Protein AF-A0A924EJS3-F1 (afdb_monomer_lite)

Sequence (87 aa):
MITRFIRSSEVEEVLIHGERIKDYPADKPYPSCLLLKFVNGRPLHVVVSQNADTGECIVITCYEPDPNVWRNLILKKKYYIYDVCNL

Structure (mmCIF, N/CA/C/O backbone):
data_AF-A0A924EJS3-F1
#
_entry.id   AF-A0A924EJS3-F1
#
loop_
_atom_site.group_PDB
_atom_site.id
_atom_site.type_symbol
_atom_site.label_atom_id
_atom_site.label_alt_id
_atom_site.label_comp_id
_atom_site.label_asym_id
_atom_site.label_entity_id
_atom_site.label_seq_id
_atom_site.pdbx_PDB_ins_code
_atom_site.Cartn_x
_atom_site.Cartn_y
_atom_site.Cartn_z
_atom_site.occupancy
_atom_site.B_iso_or_equiv
_atom_site.auth_seq_id
_atom_site.auth_comp_id
_atom_site.auth_asym_id
_atom_site.auth_atom_id
_atom_site.pdbx_PDB_model_num
ATOM 1 N N . MET A 1 1 ? 1.142 11.432 -3.051 1.00 48.22 1 MET A N 1
ATOM 2 C CA . MET A 1 1 ? 0.488 12.536 -2.308 1.00 48.22 1 MET A CA 1
ATOM 3 C C . MET A 1 1 ? 0.098 11.974 -0.948 1.00 48.22 1 MET A C 1
ATOM 5 O O . MET A 1 1 ? -0.762 11.111 -0.899 1.00 48.22 1 MET A O 1
ATOM 9 N N . ILE A 1 2 ? 0.788 12.340 0.133 1.00 52.94 2 ILE A N 1
ATOM 10 C CA . ILE A 1 2 ? 0.464 11.840 1.481 1.00 52.94 2 ILE A CA 1
ATOM 11 C C . ILE A 1 2 ? -0.650 12.728 2.045 1.00 52.94 2 ILE A C 1
ATOM 13 O O . ILE A 1 2 ? -0.464 13.940 2.164 1.00 52.94 2 ILE A O 1
ATOM 17 N N . THR A 1 3 ? -1.817 12.159 2.353 1.00 56.69 3 THR A N 1
ATOM 18 C CA . THR A 1 3 ? -2.909 12.912 2.990 1.00 56.69 3 THR A CA 1
ATOM 19 C C . THR A 1 3 ? -2.490 13.352 4.398 1.00 56.69 3 THR A C 1
ATOM 21 O O . THR A 1 3 ? -1.993 12.547 5.181 1.00 56.69 3 THR A O 1
ATOM 24 N N . ARG A 1 4 ? -2.714 14.632 4.738 1.00 63.09 4 ARG A N 1
ATOM 25 C CA . ARG A 1 4 ? -2.223 15.318 5.959 1.00 63.09 4 ARG A CA 1
ATOM 26 C C . ARG A 1 4 ? -2.694 14.741 7.313 1.00 63.09 4 ARG A C 1
ATOM 28 O O . ARG A 1 4 ? -2.295 15.260 8.348 1.00 63.09 4 ARG A O 1
ATOM 35 N N . PHE A 1 5 ? -3.494 13.676 7.316 1.00 81.25 5 PHE A N 1
ATOM 36 C CA . PHE A 1 5 ? -4.076 13.049 8.512 1.00 81.25 5 PHE A CA 1
ATOM 37 C C . PHE A 1 5 ? -3.820 11.535 8.595 1.00 81.25 5 PHE A C 1
ATOM 39 O O . PHE A 1 5 ? -4.561 10.808 9.254 1.00 81.25 5 PHE A O 1
ATOM 46 N N . ILE A 1 6 ? -2.794 11.033 7.907 1.00 89.81 6 ILE A N 1
ATOM 47 C CA . ILE A 1 6 ? -2.394 9.626 7.997 1.00 89.81 6 ILE A CA 1
ATOM 48 C C . ILE A 1 6 ? -1.049 9.556 8.710 1.00 89.81 6 ILE A C 1
ATOM 50 O O . ILE A 1 6 ? -0.070 10.147 8.254 1.00 89.81 6 ILE A O 1
ATOM 54 N N . ARG A 1 7 ? -1.012 8.867 9.853 1.00 91.75 7 ARG A N 1
ATOM 55 C CA . ARG A 1 7 ? 0.214 8.686 10.637 1.00 91.75 7 ARG A CA 1
ATOM 56 C C . ARG A 1 7 ? 1.065 7.578 10.027 1.00 91.75 7 ARG A C 1
ATOM 58 O O . ARG A 1 7 ? 0.533 6.603 9.503 1.00 91.75 7 ARG A O 1
ATOM 65 N N . SER A 1 8 ? 2.384 7.675 10.174 1.00 91.94 8 SER A N 1
ATOM 66 C CA . SER A 1 8 ? 3.312 6.643 9.691 1.00 91.94 8 SER A CA 1
ATOM 67 C C . SER A 1 8 ? 3.013 5.260 10.277 1.00 91.94 8 SER A C 1
ATOM 69 O O . SER A 1 8 ? 3.085 4.277 9.550 1.00 91.94 8 SER A O 1
ATOM 71 N N . SER A 1 9 ? 2.587 5.189 11.543 1.00 94.25 9 SER A N 1
ATOM 72 C CA . SER A 1 9 ? 2.178 3.935 12.189 1.00 94.25 9 SER A CA 1
ATOM 73 C C . SER A 1 9 ? 0.982 3.273 11.499 1.00 94.25 9 SER A C 1
ATOM 75 O O . SER A 1 9 ? 0.901 2.056 11.417 1.00 94.25 9 SER A O 1
ATOM 77 N N . GLU A 1 10 ? 0.054 4.065 10.961 1.00 94.88 10 GLU A N 1
ATOM 78 C CA . GLU A 1 10 ? -1.116 3.540 10.252 1.00 94.88 10 GLU A CA 1
ATOM 79 C C . GLU A 1 10 ? -0.732 3.033 8.858 1.00 94.88 10 GLU A C 1
ATOM 81 O O . GLU A 1 10 ? -1.276 2.037 8.387 1.00 94.88 10 GLU A O 1
ATOM 86 N N . VAL A 1 11 ? 0.240 3.684 8.209 1.00 94.12 11 VAL A N 1
ATOM 87 C CA . VAL A 1 11 ? 0.831 3.186 6.959 1.00 94.12 11 VAL A CA 1
ATOM 88 C C . VAL A 1 11 ? 1.556 1.864 7.208 1.00 94.12 11 VAL A C 1
ATOM 90 O O . VAL A 1 11 ? 1.368 0.920 6.449 1.00 94.12 11 VAL A O 1
ATOM 93 N N . GLU A 1 12 ? 2.338 1.769 8.283 1.00 94.56 12 GLU A N 1
ATOM 94 C CA . GLU A 1 12 ? 3.036 0.545 8.684 1.00 94.56 12 GLU A CA 1
ATOM 95 C C . GLU A 1 12 ? 2.059 -0.603 8.972 1.00 94.56 12 GLU A C 1
ATOM 97 O O . GLU A 1 12 ? 2.244 -1.714 8.477 1.00 94.56 12 GLU A O 1
ATOM 102 N N . GLU A 1 13 ? 0.953 -0.330 9.669 1.00 95.69 13 GLU A N 1
ATOM 103 C CA . GLU A 1 13 ? -0.105 -1.320 9.870 1.00 95.69 13 GLU A CA 1
ATOM 104 C C . GLU A 1 13 ? -0.667 -1.859 8.551 1.00 95.69 13 GLU A C 1
ATOM 106 O O . GLU A 1 13 ? -0.916 -3.063 8.441 1.00 95.69 13 GLU A O 1
ATOM 111 N N . VAL A 1 14 ? -0.871 -0.992 7.553 1.00 95.69 14 VAL A N 1
ATOM 112 C CA . VAL A 1 14 ? -1.331 -1.396 6.216 1.00 95.69 14 VAL A CA 1
ATOM 113 C C . VAL A 1 14 ? -0.246 -2.188 5.482 1.00 95.69 14 VAL A C 1
ATOM 115 O O . VAL A 1 14 ? -0.570 -3.145 4.789 1.00 95.69 14 VAL A O 1
ATOM 118 N N . LEU A 1 15 ? 1.033 -1.840 5.631 1.00 94.19 15 LEU A N 1
ATOM 119 C CA . LEU A 1 15 ? 2.132 -2.578 4.999 1.00 94.19 15 LEU A CA 1
ATOM 120 C C . LEU A 1 15 ? 2.275 -4.001 5.559 1.00 94.19 15 LEU A C 1
ATOM 122 O O . LEU A 1 15 ? 2.523 -4.926 4.792 1.00 94.19 15 LEU A O 1
ATOM 126 N N . ILE A 1 16 ? 2.100 -4.182 6.872 1.00 94.62 16 ILE A N 1
ATOM 127 C CA . ILE A 1 16 ? 2.275 -5.482 7.541 1.00 94.62 16 ILE A CA 1
ATOM 128 C C . ILE A 1 16 ? 1.020 -6.356 7.417 1.00 94.62 16 ILE A C 1
ATOM 130 O O . ILE A 1 16 ? 1.115 -7.562 7.209 1.00 94.62 16 ILE A O 1
ATOM 134 N N . HIS A 1 17 ? -0.166 -5.759 7.562 1.00 96.12 17 HIS A N 1
ATOM 135 C CA . HIS A 1 17 ? -1.425 -6.497 7.718 1.00 96.12 17 HIS A CA 1
ATOM 136 C C . HIS A 1 17 ? -2.485 -6.131 6.673 1.00 96.12 17 HIS A C 1
ATOM 138 O O . HIS A 1 17 ? -3.662 -6.454 6.860 1.00 96.12 17 HIS A O 1
ATOM 144 N N . GLY A 1 18 ? -2.122 -5.370 5.644 1.00 94.38 18 GLY A N 1
ATOM 145 C CA . GLY A 1 18 ? -3.035 -4.982 4.579 1.00 94.38 18 GLY A CA 1
ATOM 146 C C . GLY A 1 18 ? -3.281 -6.113 3.593 1.00 94.38 18 GLY A C 1
ATOM 147 O O . GLY A 1 18 ? -2.405 -6.918 3.284 1.00 94.38 18 GLY A O 1
ATOM 148 N N . GLU A 1 19 ? -4.495 -6.144 3.062 1.00 94.06 19 GLU A N 1
ATOM 149 C CA . GLU A 1 19 ? -4.874 -7.033 1.979 1.00 94.06 19 GLU A CA 1
ATOM 150 C C . GLU A 1 19 ? -4.432 -6.434 0.645 1.00 94.06 19 GLU A C 1
ATOM 152 O O . GLU A 1 19 ? -4.724 -5.277 0.330 1.00 94.06 19 GLU A O 1
ATOM 157 N N . ARG A 1 20 ? -3.751 -7.232 -0.173 1.00 93.19 20 ARG A N 1
ATOM 158 C CA . ARG A 1 20 ? -3.407 -6.855 -1.541 1.00 93.19 20 ARG A CA 1
ATOM 159 C C . ARG A 1 20 ? -4.633 -6.993 -2.438 1.00 93.19 20 ARG A C 1
ATOM 161 O O . ARG A 1 20 ? -5.048 -8.100 -2.757 1.00 93.19 20 ARG A O 1
ATOM 168 N N . ILE A 1 21 ? -5.178 -5.865 -2.892 1.00 90.69 21 ILE A N 1
ATOM 169 C CA . ILE A 1 21 ? -6.424 -5.841 -3.679 1.00 90.69 21 ILE A CA 1
ATOM 170 C C . ILE A 1 21 ? -6.203 -5.568 -5.172 1.00 90.69 21 ILE A C 1
ATOM 172 O O . ILE A 1 21 ? -7.095 -5.800 -6.003 1.00 90.69 21 ILE A O 1
ATOM 176 N N . LYS A 1 22 ? -5.026 -5.058 -5.556 1.00 89.88 22 LYS A N 1
ATOM 177 C CA . LYS A 1 22 ? -4.664 -4.840 -6.962 1.00 89.88 22 LYS A CA 1
ATOM 178 C C . LYS A 1 22 ? -3.154 -4.789 -7.161 1.00 89.88 22 LYS A C 1
ATOM 180 O O . LYS A 1 22 ? -2.468 -4.102 -6.416 1.00 89.88 22 LYS A O 1
ATOM 185 N N . ASP A 1 23 ? -2.680 -5.433 -8.219 1.00 91.25 23 ASP A N 1
ATOM 186 C CA . ASP A 1 23 ? -1.299 -5.351 -8.683 1.00 91.25 23 ASP A CA 1
ATOM 187 C C . ASP A 1 23 ? -1.197 -4.460 -9.925 1.00 91.25 23 ASP A C 1
ATOM 189 O O . ASP A 1 23 ? -2.101 -4.420 -10.767 1.00 91.25 23 ASP A O 1
ATOM 193 N N . TYR A 1 24 ? -0.073 -3.762 -10.033 1.00 91.69 24 TYR A N 1
ATOM 194 C CA . TYR A 1 24 ? 0.334 -2.943 -11.167 1.00 91.69 24 TYR A CA 1
ATOM 195 C C . TYR A 1 24 ? 1.723 -3.410 -11.631 1.00 91.69 24 TYR A C 1
ATOM 197 O O . TYR A 1 24 ? 2.731 -2.741 -11.394 1.00 91.69 24 TYR A O 1
ATOM 205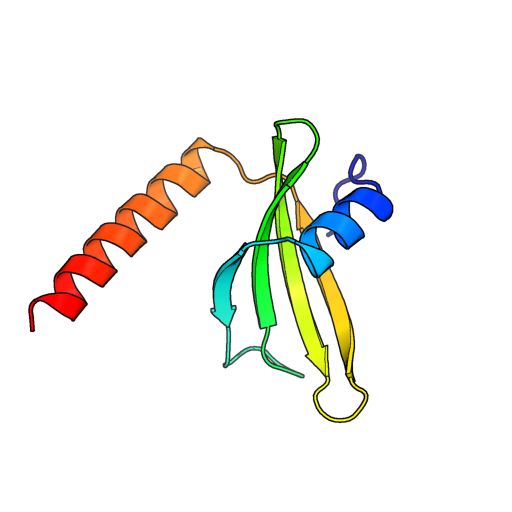 N N . PRO A 1 25 ? 1.813 -4.586 -12.278 1.00 91.38 25 PRO A N 1
ATOM 206 C CA . PRO A 1 25 ? 3.096 -5.170 -12.674 1.00 91.38 25 PRO A CA 1
ATOM 207 C C . PRO A 1 25 ? 3.829 -4.365 -13.754 1.00 91.38 25 PRO A C 1
ATOM 209 O O . PRO A 1 25 ? 5.027 -4.539 -13.940 1.00 91.38 25 PRO A O 1
ATOM 212 N N . ALA A 1 26 ? 3.110 -3.498 -14.472 1.00 91.25 26 ALA A N 1
ATOM 213 C CA . ALA A 1 26 ? 3.659 -2.648 -15.522 1.00 91.25 26 ALA A CA 1
ATOM 214 C C . ALA A 1 26 ? 4.206 -1.303 -15.005 1.00 91.25 26 ALA A C 1
ATOM 216 O O . ALA A 1 26 ? 4.777 -0.547 -15.797 1.00 91.25 26 ALA A O 1
ATOM 217 N N . ASP A 1 27 ? 4.020 -0.990 -13.717 1.00 91.62 27 ASP A N 1
ATOM 218 C CA . ASP A 1 27 ? 4.558 0.235 -13.128 1.00 91.62 27 ASP A CA 1
ATOM 219 C C . ASP A 1 27 ? 6.092 0.225 -13.157 1.00 91.62 27 ASP A C 1
ATOM 221 O O . ASP A 1 27 ? 6.744 -0.817 -13.067 1.00 91.62 27 ASP A O 1
ATOM 225 N N . LYS A 1 28 ? 6.671 1.421 -13.302 1.00 88.19 28 LYS A N 1
ATOM 226 C CA . LYS A 1 28 ? 8.119 1.649 -13.327 1.00 88.19 28 LYS A CA 1
ATOM 227 C C . LYS A 1 28 ? 8.512 2.627 -12.217 1.00 88.19 28 LYS A C 1
ATOM 229 O O . LYS A 1 28 ? 7.743 3.551 -11.949 1.00 88.19 28 LYS A O 1
ATOM 234 N N . PRO A 1 29 ? 9.707 2.493 -11.611 1.00 87.94 29 PRO A N 1
ATOM 235 C CA . PRO A 1 29 ? 10.794 1.563 -11.954 1.00 87.94 29 PRO A CA 1
ATOM 236 C C . PRO A 1 29 ? 10.574 0.110 -11.513 1.00 87.94 29 PRO A C 1
ATOM 238 O O . PRO A 1 29 ? 11.161 -0.780 -12.120 1.00 87.94 29 PRO A O 1
ATOM 241 N N . TYR A 1 30 ? 9.708 -0.132 -10.529 1.00 90.44 30 TYR A N 1
ATOM 242 C CA . TYR A 1 30 ? 9.375 -1.478 -10.066 1.00 90.44 30 TYR A CA 1
ATOM 243 C C . TYR A 1 30 ? 7.855 -1.681 -10.048 1.00 90.44 30 TYR A C 1
ATOM 245 O O . TYR A 1 30 ? 7.115 -0.701 -9.888 1.00 90.44 30 TYR A O 1
ATOM 253 N N . PRO A 1 31 ? 7.383 -2.939 -10.146 1.00 91.94 31 PRO A N 1
ATOM 254 C CA . PRO A 1 31 ? 5.986 -3.283 -9.925 1.00 91.94 31 PRO A CA 1
ATOM 255 C C . PRO A 1 31 ? 5.443 -2.653 -8.644 1.00 91.94 31 PRO A C 1
ATOM 257 O O . PRO A 1 31 ? 6.131 -2.593 -7.617 1.00 91.94 31 PRO A O 1
ATOM 260 N N . SER A 1 32 ? 4.196 -2.197 -8.691 1.00 94.50 32 SER A N 1
ATOM 261 C CA . SER A 1 32 ? 3.504 -1.686 -7.512 1.00 94.50 32 SER A CA 1
ATOM 262 C C . SER A 1 32 ? 2.270 -2.524 -7.194 1.00 94.50 32 SER A C 1
ATOM 264 O O . SER A 1 32 ? 1.768 -3.286 -8.023 1.00 94.50 32 SER A O 1
ATOM 266 N N . CYS A 1 33 ? 1.776 -2.417 -5.968 1.00 94.25 33 CYS A N 1
ATOM 267 C CA . CYS A 1 33 ? 0.509 -2.997 -5.563 1.00 94.25 33 CYS A CA 1
ATOM 268 C C . CYS A 1 33 ? -0.244 -2.039 -4.639 1.00 94.25 33 CYS A C 1
ATOM 270 O O . CYS A 1 33 ? 0.335 -1.191 -3.959 1.00 94.25 33 CYS A O 1
ATOM 272 N N . LEU A 1 34 ? -1.566 -2.163 -4.651 1.00 94.56 34 LEU A N 1
ATOM 273 C CA . LEU A 1 34 ? -2.476 -1.466 -3.761 1.00 94.56 34 LEU A CA 1
ATOM 274 C C . LEU A 1 34 ? -2.853 -2.390 -2.608 1.00 94.56 34 LEU A C 1
ATOM 276 O O . LEU A 1 34 ? -3.477 -3.436 -2.817 1.00 94.56 34 LEU A O 1
ATOM 280 N N . LEU A 1 35 ? -2.510 -1.950 -1.404 1.00 94.81 35 LEU A N 1
ATOM 281 C CA . LEU A 1 35 ? -2.902 -2.560 -0.146 1.00 94.81 35 LEU A CA 1
ATOM 282 C C . LEU A 1 35 ? -4.095 -1.814 0.457 1.00 94.81 35 LEU A C 1
ATOM 284 O O . LEU A 1 35 ? -4.177 -0.584 0.372 1.00 94.81 35 LEU A O 1
ATOM 288 N N . LEU A 1 36 ? -4.993 -2.564 1.089 1.00 94.12 36 LEU A N 1
ATOM 289 C CA . LEU A 1 36 ? -6.135 -2.065 1.845 1.00 94.12 36 LEU A CA 1
ATOM 290 C C . LEU A 1 36 ? -6.094 -2.611 3.272 1.00 94.12 36 LEU A C 1
ATOM 292 O O . LEU A 1 36 ? -5.995 -3.815 3.487 1.00 94.12 36 LEU A O 1
ATOM 296 N N . LYS A 1 37 ? -6.268 -1.732 4.256 1.00 94.31 37 LYS A N 1
ATOM 297 C CA . LYS A 1 37 ? -6.579 -2.126 5.634 1.00 94.31 37 LYS A CA 1
ATOM 298 C C . LYS A 1 37 ? -7.571 -1.150 6.240 1.00 94.31 37 LYS A C 1
ATOM 300 O O . LYS A 1 37 ? -7.539 0.037 5.931 1.00 94.31 37 LYS A O 1
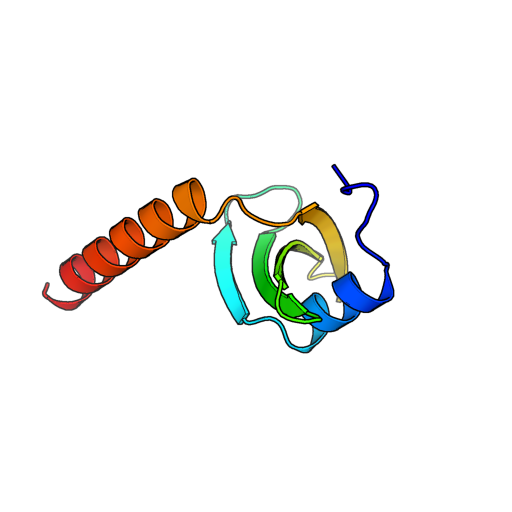ATOM 305 N N . PHE A 1 38 ? -8.425 -1.639 7.131 1.00 92.75 38 PHE A N 1
ATOM 306 C CA . PHE A 1 38 ? -9.191 -0.771 8.016 1.00 92.75 38 PHE A CA 1
ATOM 307 C C . PHE A 1 38 ? -8.367 -0.484 9.268 1.00 92.75 38 PHE A C 1
ATOM 309 O O . PHE A 1 38 ? -8.067 -1.400 10.033 1.00 92.75 38 PHE A O 1
ATOM 316 N N . VAL A 1 39 ? -8.004 0.779 9.466 1.00 93.62 39 VAL A N 1
ATOM 317 C CA . VAL A 1 39 ? -7.263 1.248 10.641 1.00 93.62 39 VAL A CA 1
ATOM 318 C C . VAL A 1 39 ? -8.178 2.198 11.393 1.00 93.62 39 VAL A C 1
ATOM 320 O O . VAL A 1 39 ? -8.728 3.115 10.793 1.00 93.62 39 VAL A O 1
ATOM 323 N N . ASN A 1 40 ? -8.420 1.957 12.683 1.00 91.00 40 ASN A N 1
ATOM 324 C CA . ASN A 1 40 ? -9.376 2.744 13.479 1.00 91.00 40 ASN A CA 1
ATOM 325 C C . ASN A 1 40 ? -10.780 2.861 12.836 1.00 91.00 40 ASN A C 1
ATOM 327 O O . ASN A 1 40 ? -11.441 3.889 12.941 1.00 91.00 40 ASN A O 1
ATOM 331 N N . GLY A 1 41 ? -11.228 1.818 12.127 1.00 89.31 41 GLY A N 1
ATOM 332 C CA . GLY A 1 41 ? -12.544 1.776 11.475 1.00 89.31 41 GLY A CA 1
ATOM 333 C C . GLY A 1 41 ? -12.653 2.525 10.139 1.00 89.31 41 GLY A C 1
ATOM 334 O O . GLY A 1 41 ? -13.695 2.433 9.493 1.00 89.31 41 GLY A O 1
ATOM 335 N N . ARG A 1 42 ? -11.594 3.204 9.677 1.00 90.00 42 ARG A N 1
ATOM 336 C CA . ARG A 1 42 ? -11.542 3.856 8.355 1.00 90.00 42 ARG A CA 1
ATOM 337 C C . ARG A 1 42 ? -10.709 3.041 7.355 1.00 90.00 42 ARG A C 1
ATOM 339 O O . ARG A 1 42 ? -9.693 2.465 7.750 1.00 90.00 42 ARG A O 1
ATOM 346 N N . PRO A 1 43 ? -11.102 2.969 6.070 1.00 92.31 43 PRO A N 1
ATOM 347 C CA . PRO A 1 43 ? -10.301 2.302 5.053 1.00 92.31 43 PRO A CA 1
ATOM 348 C C . PRO A 1 43 ? -9.065 3.142 4.716 1.00 92.31 43 PRO A C 1
ATOM 350 O O . PRO A 1 43 ? -9.171 4.332 4.437 1.00 92.31 43 PRO A O 1
ATOM 353 N N . LEU A 1 44 ? -7.899 2.508 4.680 1.00 93.81 44 LEU A N 1
ATOM 354 C CA . LEU A 1 44 ? -6.658 3.103 4.202 1.00 93.81 44 LEU A CA 1
ATOM 355 C C . LEU A 1 44 ? -6.140 2.335 2.997 1.00 93.81 44 LEU A C 1
ATOM 357 O O . LEU A 1 44 ? -5.966 1.118 3.040 1.00 93.81 44 LEU A O 1
ATOM 361 N N . HIS A 1 45 ? -5.885 3.083 1.928 1.00 93.88 45 HIS A N 1
ATOM 362 C CA . HIS A 1 45 ? -5.221 2.614 0.728 1.00 93.88 45 HIS A CA 1
ATOM 363 C C . HIS A 1 45 ? -3.764 3.043 0.748 1.00 93.88 45 HIS A C 1
ATOM 365 O O . HIS A 1 45 ? -3.458 4.228 0.892 1.00 93.88 45 HIS A O 1
ATOM 371 N N . VAL A 1 46 ? -2.871 2.080 0.553 1.00 94.94 46 VAL A N 1
ATOM 372 C CA . VAL A 1 46 ? -1.438 2.321 0.389 1.00 94.94 46 VAL A CA 1
ATOM 373 C C . VAL A 1 46 ? -1.009 1.715 -0.933 1.00 94.94 46 VAL A C 1
ATOM 375 O O . VAL A 1 46 ? -1.150 0.514 -1.144 1.00 94.94 46 VAL A O 1
ATOM 378 N N . VAL A 1 47 ? -0.490 2.548 -1.830 1.00 94.81 47 VAL A N 1
ATOM 379 C CA . VAL A 1 47 ? 0.214 2.062 -3.016 1.00 94.81 47 VAL A CA 1
ATOM 380 C C . VAL A 1 47 ? 1.680 1.949 -2.651 1.00 94.81 47 VAL A C 1
ATOM 382 O O . VAL A 1 47 ? 2.314 2.947 -2.293 1.00 94.81 47 VAL A O 1
ATOM 385 N N . VAL A 1 48 ? 2.201 0.733 -2.740 1.00 95.50 48 VAL A N 1
ATOM 386 C CA . VAL A 1 48 ? 3.588 0.411 -2.427 1.00 95.50 48 VAL A CA 1
ATOM 387 C C . VAL A 1 48 ? 4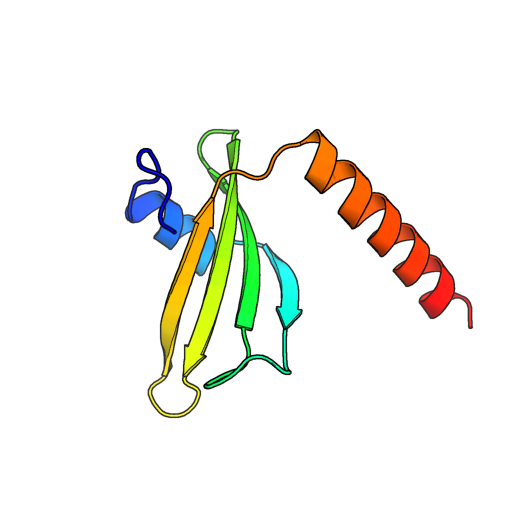.228 -0.270 -3.621 1.00 95.50 48 VAL A C 1
ATOM 389 O O . VAL A 1 48 ? 3.600 -1.068 -4.314 1.00 95.50 48 VAL A O 1
ATOM 392 N N . SER A 1 49 ? 5.487 0.052 -3.858 1.00 94.50 49 SER A N 1
ATOM 393 C CA . SER A 1 49 ? 6.341 -0.659 -4.793 1.00 94.50 49 SER A CA 1
ATOM 394 C C . SER A 1 49 ? 7.461 -1.340 -4.023 1.00 94.50 49 SER A C 1
ATOM 396 O O . SER A 1 49 ? 7.901 -0.821 -2.999 1.00 94.50 49 SER A O 1
ATOM 398 N N . GLN A 1 50 ? 7.887 -2.514 -4.476 1.00 87.44 50 GLN A N 1
ATOM 399 C CA . GLN A 1 50 ? 8.969 -3.252 -3.838 1.00 87.44 50 GLN A CA 1
ATOM 400 C C . GLN A 1 50 ? 10.155 -3.315 -4.788 1.00 87.44 50 GLN A C 1
ATOM 402 O O . GLN A 1 50 ? 10.032 -3.798 -5.915 1.00 87.44 50 GLN A O 1
ATOM 407 N N . ASN A 1 51 ? 11.302 -2.841 -4.318 1.00 86.19 51 ASN A N 1
ATOM 408 C CA . ASN A 1 51 ? 12.561 -3.077 -4.995 1.00 86.19 51 ASN A CA 1
ATOM 409 C C . ASN A 1 51 ? 12.995 -4.517 -4.695 1.00 86.19 51 ASN A C 1
ATOM 411 O O . ASN A 1 51 ? 13.322 -4.843 -3.555 1.00 86.19 51 ASN A O 1
ATOM 415 N N . ALA A 1 52 ? 12.964 -5.385 -5.705 1.00 80.94 52 ALA A N 1
ATOM 416 C CA . ALA A 1 52 ? 13.328 -6.791 -5.540 1.00 80.94 52 ALA A CA 1
ATOM 417 C C . ALA A 1 52 ? 14.823 -6.985 -5.229 1.00 80.94 52 ALA A C 1
ATOM 419 O O . ALA A 1 52 ? 15.174 -7.959 -4.569 1.00 80.94 52 ALA A O 1
ATOM 420 N N . ASP A 1 53 ? 15.679 -6.053 -5.659 1.00 84.62 53 ASP A N 1
ATOM 421 C CA . ASP A 1 53 ? 17.131 -6.162 -5.500 1.00 84.62 53 ASP A CA 1
ATOM 422 C C . ASP A 1 53 ? 17.583 -5.767 -4.088 1.00 84.62 53 ASP A C 1
ATOM 424 O O . ASP A 1 53 ? 18.473 -6.395 -3.517 1.00 84.62 53 ASP A O 1
ATOM 428 N N . THR A 1 54 ? 16.964 -4.735 -3.504 1.00 86.81 54 THR A N 1
ATOM 429 C CA . THR A 1 54 ? 17.308 -4.237 -2.156 1.00 86.81 54 THR A CA 1
ATOM 430 C C . THR A 1 54 ? 16.350 -4.717 -1.067 1.00 86.81 54 THR A C 1
ATOM 432 O O . THR A 1 54 ? 16.659 -4.606 0.118 1.00 86.81 54 THR A O 1
ATOM 435 N N . GLY A 1 55 ? 15.179 -5.238 -1.442 1.00 83.94 55 GLY A N 1
ATOM 436 C CA . GLY A 1 55 ? 14.093 -5.577 -0.520 1.00 83.94 55 GLY A CA 1
ATOM 437 C C . GLY A 1 55 ? 13.335 -4.362 0.026 1.00 83.94 55 GLY A C 1
ATOM 438 O O . GLY A 1 55 ? 12.467 -4.521 0.884 1.00 83.94 55 GLY A O 1
ATOM 439 N N . GLU A 1 56 ? 13.635 -3.150 -0.447 1.00 87.12 56 GLU A N 1
ATOM 440 C CA . GLU A 1 56 ? 13.019 -1.919 0.047 1.00 87.12 56 GLU A CA 1
ATOM 441 C C . GLU A 1 56 ? 11.559 -1.787 -0.407 1.00 87.12 56 GLU A C 1
ATOM 443 O O . GLU A 1 56 ? 11.233 -1.915 -1.590 1.00 87.12 56 GLU A O 1
ATOM 448 N N . CYS A 1 57 ? 10.679 -1.454 0.538 1.00 87.88 57 CYS A N 1
ATOM 449 C CA . CYS A 1 57 ? 9.296 -1.079 0.263 1.00 87.88 57 CYS A CA 1
ATOM 450 C C . CYS A 1 57 ? 9.178 0.444 0.151 1.00 87.88 57 CYS A C 1
ATOM 452 O O . CYS A 1 57 ? 9.414 1.179 1.108 1.00 87.88 57 CYS A O 1
ATOM 454 N N . ILE A 1 58 ? 8.759 0.915 -1.018 1.00 92.31 58 ILE A N 1
ATOM 455 C CA . ILE A 1 58 ? 8.614 2.329 -1.346 1.00 92.31 58 ILE A CA 1
ATOM 456 C C . ILE A 1 58 ? 7.129 2.677 -1.341 1.00 92.31 58 ILE A C 1
ATOM 458 O O . ILE A 1 58 ? 6.371 2.261 -2.221 1.00 92.31 58 ILE A O 1
ATOM 462 N N . VAL A 1 59 ? 6.701 3.471 -0.360 1.00 93.75 59 VAL A N 1
ATOM 463 C CA . VAL A 1 59 ? 5.330 3.994 -0.310 1.00 93.75 59 VAL A CA 1
ATOM 464 C C . VAL A 1 59 ? 5.190 5.122 -1.329 1.00 93.75 59 VAL A C 1
ATOM 466 O O . VAL A 1 59 ? 5.730 6.211 -1.149 1.00 93.75 59 VAL A O 1
ATOM 469 N N . ILE A 1 60 ? 4.430 4.873 -2.394 1.00 93.88 60 ILE A N 1
ATOM 470 C CA . ILE A 1 60 ? 4.170 5.856 -3.454 1.00 93.88 60 ILE A CA 1
ATOM 471 C C . ILE A 1 60 ? 3.115 6.860 -2.983 1.00 93.88 60 ILE A C 1
ATOM 473 O O . ILE A 1 60 ? 3.261 8.080 -3.116 1.00 93.88 60 ILE A O 1
ATOM 477 N N . THR A 1 61 ? 2.007 6.356 -2.440 1.00 93.00 61 THR A N 1
ATOM 478 C CA . THR A 1 61 ? 0.927 7.207 -1.943 1.00 93.00 61 THR A CA 1
ATOM 479 C C . THR A 1 61 ? 0.094 6.484 -0.900 1.00 93.00 61 THR A C 1
ATOM 481 O O . THR A 1 61 ? -0.076 5.268 -0.962 1.00 93.00 61 THR A O 1
ATOM 484 N N . CYS A 1 62 ? -0.471 7.250 0.030 1.00 93.50 62 CYS A N 1
ATOM 485 C CA . CYS A 1 62 ? -1.432 6.753 1.000 1.00 93.50 62 CYS A CA 1
ATOM 486 C C . CYS A 1 62 ? -2.610 7.721 1.110 1.00 93.50 62 CYS A C 1
ATOM 488 O O . CYS A 1 62 ? -2.406 8.938 1.162 1.00 93.50 62 CYS A O 1
ATOM 490 N N . TYR A 1 63 ? -3.828 7.184 1.097 1.00 92.38 63 TYR A N 1
ATOM 491 C CA . TYR A 1 63 ? -5.062 7.961 1.131 1.00 92.38 63 TYR A CA 1
ATOM 492 C C . TYR A 1 63 ? -6.225 7.142 1.705 1.00 92.38 63 TYR A C 1
ATOM 494 O O . TYR A 1 63 ? -6.236 5.914 1.633 1.00 92.38 63 TYR A O 1
ATOM 502 N N . GLU A 1 64 ? -7.229 7.830 2.242 1.00 91.88 64 GLU A N 1
ATOM 503 C CA . GLU A 1 64 ? -8.546 7.242 2.490 1.00 91.88 64 GLU A CA 1
ATOM 504 C C . GLU A 1 64 ? -9.339 7.252 1.175 1.00 91.88 64 GLU A C 1
ATOM 506 O O . GLU A 1 64 ? -9.501 8.322 0.579 1.00 91.88 64 GLU A O 1
ATOM 511 N N . PRO A 1 65 ? -9.797 6.099 0.662 1.00 88.81 65 PRO A N 1
ATOM 512 C CA . PRO A 1 65 ? -10.586 6.067 -0.558 1.00 88.81 65 PRO A CA 1
ATOM 513 C C . PRO A 1 65 ? -11.988 6.638 -0.328 1.00 88.81 65 PRO A C 1
ATOM 515 O O . PRO A 1 65 ? -12.636 6.326 0.669 1.00 88.81 65 PRO A O 1
ATOM 518 N N . ASP A 1 66 ? -12.500 7.393 -1.304 1.00 83.69 66 ASP A N 1
ATOM 519 C CA . ASP A 1 66 ? -13.919 7.759 -1.338 1.00 83.69 66 ASP A CA 1
ATOM 520 C C . ASP A 1 66 ? -14.769 6.472 -1.425 1.00 83.69 66 ASP A C 1
ATOM 522 O O . ASP A 1 66 ? -14.625 5.719 -2.399 1.00 83.69 66 ASP A O 1
ATOM 526 N N . PRO A 1 67 ? -15.660 6.198 -0.450 1.00 77.25 67 PRO A N 1
ATOM 527 C CA . PRO A 1 67 ? -16.465 4.980 -0.423 1.00 77.25 67 PRO A CA 1
ATOM 528 C C . PRO A 1 67 ? -17.332 4.781 -1.668 1.00 77.25 67 PRO A C 1
ATOM 530 O O . PRO A 1 67 ? -17.583 3.640 -2.053 1.00 77.25 67 PRO A O 1
ATOM 533 N N . ASN A 1 68 ? -17.784 5.861 -2.311 1.00 75.88 68 ASN A N 1
ATOM 534 C CA . ASN A 1 68 ? -18.627 5.797 -3.503 1.00 75.88 68 ASN A CA 1
ATOM 535 C C . ASN A 1 68 ? -17.808 5.419 -4.739 1.00 75.88 68 ASN A C 1
ATOM 537 O O . ASN A 1 68 ? -18.224 4.576 -5.538 1.00 75.88 68 ASN A O 1
ATOM 541 N N . VAL A 1 69 ? -16.625 6.015 -4.892 1.00 71.69 69 VAL A N 1
ATOM 542 C CA . VAL A 1 69 ? -15.716 5.714 -6.009 1.00 71.69 69 VAL A CA 1
ATOM 543 C C . VAL A 1 69 ? -15.141 4.31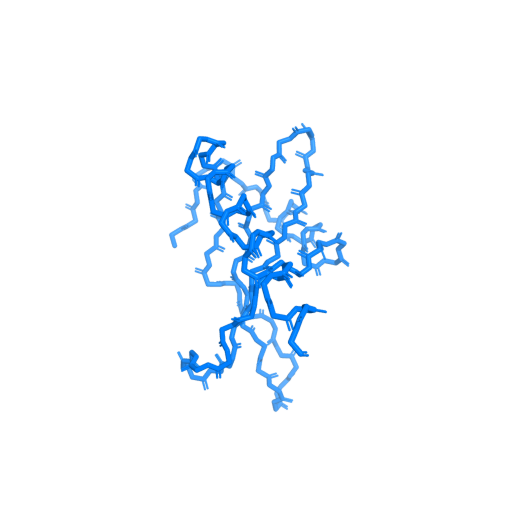5 -5.854 1.00 71.69 69 VAL A C 1
ATOM 545 O O . VAL A 1 69 ? -15.130 3.548 -6.819 1.00 71.69 69 VAL A O 1
ATOM 548 N N . TRP A 1 70 ? -14.722 3.970 -4.632 1.00 71.00 70 TRP A N 1
ATOM 549 C CA . TRP A 1 70 ? -14.280 2.630 -4.294 1.00 71.00 70 TRP A CA 1
ATOM 550 C C . TRP A 1 70 ? -15.438 1.672 -4.569 1.00 71.00 70 TRP A C 1
ATOM 552 O O . TRP A 1 70 ? -15.326 0.960 -5.552 1.00 71.00 70 TRP A O 1
ATOM 562 N N . ARG A 1 71 ? -16.573 1.659 -3.860 1.00 68.56 71 ARG A N 1
ATOM 563 C CA . ARG A 1 71 ? -17.622 0.624 -4.038 1.00 68.56 71 ARG A CA 1
ATOM 564 C C . ARG A 1 71 ? -17.903 0.247 -5.503 1.00 68.56 71 ARG A C 1
ATOM 566 O O . ARG A 1 71 ? -17.955 -0.937 -5.826 1.00 68.56 71 ARG A O 1
ATOM 573 N N . ASN A 1 72 ? -17.980 1.227 -6.400 1.00 64.94 72 ASN A N 1
ATOM 574 C CA . ASN A 1 72 ? -18.112 1.006 -7.841 1.00 64.94 72 ASN A CA 1
ATOM 575 C C . ASN A 1 72 ? -16.954 0.211 -8.490 1.00 64.94 72 ASN A C 1
ATOM 577 O O . ASN A 1 72 ? -17.196 -0.629 -9.355 1.00 64.94 72 ASN A O 1
ATOM 581 N N . LEU A 1 73 ? -15.705 0.440 -8.089 1.00 65.62 73 LEU A N 1
ATOM 582 C CA . LEU A 1 73 ? -14.501 -0.237 -8.573 1.00 65.62 73 LEU A CA 1
ATOM 583 C C . LEU A 1 73 ? -14.421 -1.732 -8.202 1.00 65.62 73 LEU A C 1
ATOM 585 O O . LEU A 1 73 ? -14.170 -2.525 -9.105 1.00 65.62 73 LEU A O 1
ATOM 589 N N . ILE A 1 74 ? -14.643 -2.164 -6.945 1.00 65.50 74 ILE A N 1
ATOM 590 C CA . ILE A 1 74 ? -14.705 -3.626 -6.660 1.00 65.50 74 ILE A CA 1
ATOM 59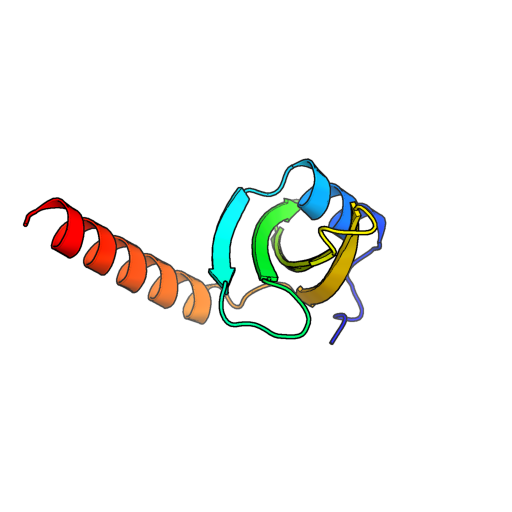1 C C . ILE A 1 74 ? -15.998 -4.223 -7.145 1.00 65.50 74 ILE A C 1
ATOM 593 O O . ILE A 1 74 ? -15.938 -5.362 -7.567 1.00 65.50 74 ILE A O 1
ATOM 597 N N . LEU A 1 75 ? -17.133 -3.518 -7.176 1.00 62.28 75 LEU A N 1
ATOM 598 C CA . LEU A 1 75 ? -18.297 -4.093 -7.853 1.00 62.28 75 LEU A CA 1
ATOM 599 C C . LEU A 1 75 ? -17.924 -4.457 -9.292 1.00 62.28 75 LEU A C 1
ATOM 601 O O . LEU A 1 75 ? -18.049 -5.620 -9.663 1.00 62.28 75 LEU A O 1
ATOM 605 N N . LYS A 1 76 ? -17.315 -3.531 -10.045 1.00 59.94 76 LYS A N 1
ATOM 606 C CA . LYS A 1 76 ? -16.769 -3.824 -11.378 1.00 59.94 76 LYS A CA 1
ATOM 607 C C . LYS A 1 76 ? -15.772 -4.985 -11.352 1.00 59.94 76 LYS A C 1
ATOM 609 O O . LYS A 1 76 ? -15.945 -5.922 -12.118 1.00 59.94 76 LYS A O 1
ATOM 614 N N . LYS A 1 77 ? -14.766 -4.978 -10.468 1.00 59.22 77 LYS A N 1
ATOM 615 C CA . LYS A 1 77 ? -13.759 -6.056 -10.389 1.00 59.22 77 LYS A CA 1
ATOM 616 C C . LYS A 1 77 ? -14.374 -7.418 -10.054 1.00 59.22 77 LYS A C 1
ATOM 618 O O . LYS A 1 77 ? -13.964 -8.412 -10.628 1.00 59.22 77 LYS A O 1
ATOM 623 N N . LYS A 1 78 ? -15.359 -7.460 -9.159 1.00 56.88 78 LYS A N 1
ATOM 624 C CA . LYS A 1 78 ? -16.109 -8.652 -8.765 1.00 56.88 78 LYS A CA 1
ATOM 625 C C . LYS A 1 78 ? -16.876 -9.204 -9.968 1.00 56.88 78 LYS A C 1
ATOM 627 O O . LYS A 1 78 ? -16.776 -10.395 -10.221 1.00 56.88 78 LYS A O 1
ATOM 632 N N . TYR A 1 79 ? -17.532 -8.346 -10.757 1.00 53.94 79 TYR A N 1
ATOM 633 C CA . TYR A 1 79 ? -18.139 -8.749 -12.032 1.00 53.94 79 TYR A CA 1
ATOM 634 C C . TYR A 1 79 ? -17.099 -9.283 -13.028 1.00 53.94 79 TYR A C 1
ATOM 636 O O . TYR A 1 79 ? -17.306 -10.363 -13.560 1.00 53.94 79 TYR A O 1
ATOM 644 N N . TYR A 1 80 ? -15.956 -8.608 -13.214 1.00 49.03 80 TYR A N 1
ATOM 645 C CA . TYR A 1 80 ? -14.885 -9.097 -14.099 1.00 49.03 80 TYR A CA 1
ATOM 646 C C . TYR A 1 80 ? -14.287 -10.434 -13.636 1.00 49.03 80 TYR A C 1
ATOM 648 O O . TYR A 1 80 ? -14.009 -11.289 -14.462 1.00 49.03 80 TYR A O 1
ATOM 656 N N . ILE A 1 81 ? -14.097 -10.641 -12.329 1.00 51.25 81 ILE A N 1
ATOM 657 C CA . ILE A 1 81 ? -13.609 -11.916 -11.784 1.00 51.25 81 ILE A CA 1
ATOM 658 C C . ILE A 1 81 ? -14.636 -13.024 -12.033 1.00 51.25 81 ILE A C 1
ATOM 660 O O . ILE A 1 81 ? -14.252 -14.109 -12.452 1.00 51.25 81 ILE A O 1
ATOM 664 N N . TYR A 1 82 ? -15.932 -12.762 -11.831 1.00 44.09 82 TYR A N 1
ATOM 665 C CA . TYR A 1 82 ? -16.971 -13.739 -12.166 1.00 44.09 82 TYR A CA 1
ATOM 666 C C . TYR A 1 82 ? -17.039 -14.052 -13.663 1.00 44.09 82 TYR A C 1
ATOM 668 O O . TYR A 1 82 ? -17.309 -15.196 -14.009 1.00 44.09 82 TYR A O 1
ATOM 676 N N . ASP A 1 83 ? -16.790 -13.076 -14.536 1.00 49.19 83 ASP A N 1
ATOM 677 C CA . ASP A 1 83 ? -16.767 -13.286 -15.989 1.00 49.19 83 ASP A CA 1
ATOM 678 C C . ASP A 1 83 ? -15.549 -14.123 -16.419 1.00 49.19 83 ASP A C 1
ATOM 680 O O . ASP A 1 83 ? -15.664 -15.030 -17.233 1.00 49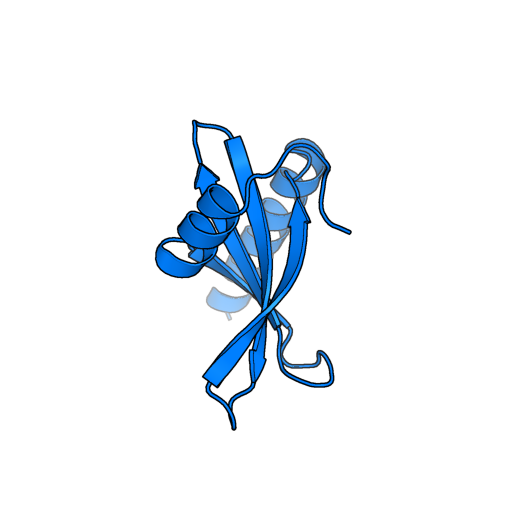.19 83 ASP A O 1
ATOM 684 N N . VAL A 1 84 ? -14.379 -13.872 -15.818 1.00 50.47 84 VAL A N 1
ATOM 685 C CA . VAL A 1 84 ? -13.135 -14.604 -16.118 1.00 50.47 84 VAL A CA 1
ATOM 686 C C . VAL A 1 84 ? -13.130 -16.014 -15.518 1.00 50.47 84 VAL A C 1
ATOM 688 O O . VAL A 1 84 ? -12.568 -16.922 -16.116 1.00 50.47 84 VAL A O 1
ATOM 691 N N . CYS A 1 85 ? -13.751 -16.231 -14.355 1.00 40.56 85 CYS A N 1
ATOM 692 C CA . CYS A 1 85 ? -13.843 -17.556 -13.731 1.00 40.56 85 CYS A CA 1
ATOM 693 C C . CYS A 1 85 ? -14.947 -18.459 -14.321 1.00 40.56 85 CYS A C 1
ATOM 695 O O . CYS A 1 85 ? -15.039 -19.611 -13.906 1.00 40.56 85 CYS A O 1
ATOM 697 N N . ASN A 1 86 ? -15.778 -17.964 -15.248 1.00 43.50 86 ASN A N 1
ATOM 698 C CA . ASN A 1 86 ? -16.820 -18.740 -15.940 1.00 43.50 86 ASN A CA 1
ATOM 699 C C . ASN A 1 86 ? -16.480 -19.054 -17.417 1.00 43.50 86 ASN A C 1
ATOM 701 O O . ASN A 1 86 ? -17.374 -19.443 -18.170 1.00 43.50 86 ASN A O 1
ATOM 705 N N . LEU A 1 87 ? -15.216 -18.894 -17.828 1.00 44.50 87 LEU A N 1
ATOM 706 C CA . LEU A 1 87 ? -14.700 -19.247 -19.159 1.00 44.50 87 LEU A CA 1
ATOM 707 C C . LEU A 1 87 ? -13.739 -20.437 -19.096 1.00 44.50 87 LEU A C 1
ATOM 709 O O . LEU A 1 87 ? -12.933 -20.495 -18.140 1.00 44.50 87 LEU A O 1
#

Foldseek 3Di:
DEPPPDDPVNVVCQVVPWDFDDWQCVDPPGTWTWTWDQDPNFIKIWIWGADPVVRDIDTPYMDGDDPVVVVVVVVVVVVVVVVVVVD

Secondary structure (DSSP, 8-state):
-B-TT--HHHHHHHHHH-EEEEEETT-SSS-EEEEEEEETTEEEEEEEEE-TTT--EEEEEEEPPPHHHHHHHHHHHHHHHHHHTT-

pLDDT: mean 81.89, std 16.51, range [40.56, 96.12]

Radius of gyration: 14.15 Å; chains: 1; bounding box: 36×35×33 Å